Protein AF-A0A968X8B8-F1 (afdb_monomer)

Sequence (104 aa):
MITLTAGALNSANFLATNLVVNKARMAANVVASNGLMLAERLSLALTPVLGREPAKQALREACEIALREDKNVLDVLQARTDANVYWDALRDERSYLGAALAFY

Nearest PDB structures (foldseek):
  1q5n-assembly1_A  TM=8.316E-01  e=6.378E-02  Acinetobacter calcoaceticus
  5xnz-assembly1_A  TM=8.907E-01  e=1.261E-01  Streptomyces cremeus
  3c8t-assembly1_A  TM=8.964E-01  e=3.128E-01  Chelativorans sp. BNC1
  5xny-assembly1_A  TM=8.323E-01  e=2.638E-01  Streptomyces cremeus
  2x75-assembly1_A  TM=8.541E-01  e=5.352E+00  Staphylococcus aureus

Mean predicted aligned error: 4.77 Å

Structure (mmCIF, N/CA/C/O backbone):
data_AF-A0A968X8B8-F1
#
_entry.id   AF-A0A968X8B8-F1
#
loop_
_atom_site.group_PDB
_atom_site.id
_atom_site.type_symbol
_atom_site.label_atom_id
_atom_site.label_alt_id
_atom_site.label_comp_id
_atom_site.label_asym_id
_atom_site.label_entity_id
_atom_site.label_seq_id
_atom_site.pdbx_PDB_ins_code
_atom_site.Cartn_x
_atom_site.Cartn_y
_atom_site.Cartn_z
_atom_site.occupancy
_atom_site.B_iso_or_equiv
_atom_site.auth_seq_id
_atom_site.auth_comp_id
_atom_site.auth_asym_id
_atom_site.auth_atom_id
_atom_site.pdbx_PDB_model_num
ATOM 1 N N . MET A 1 1 ? 31.879 14.542 -23.037 1.00 74.12 1 MET A N 1
ATOM 2 C CA . MET A 1 1 ? 30.609 14.798 -22.317 1.00 74.12 1 MET A CA 1
ATOM 3 C C . MET A 1 1 ? 29.401 14.580 -23.231 1.00 74.12 1 MET A C 1
ATOM 5 O O . MET A 1 1 ? 28.603 13.714 -22.917 1.00 74.12 1 MET A O 1
ATOM 9 N N . ILE A 1 2 ? 29.327 15.236 -24.400 1.00 91.81 2 ILE A N 1
ATOM 10 C CA . ILE A 1 2 ? 28.224 15.082 -25.379 1.00 91.81 2 ILE A CA 1
ATOM 11 C C . ILE A 1 2 ? 27.993 13.622 -25.813 1.00 91.81 2 ILE A C 1
ATOM 13 O O . ILE A 1 2 ? 26.854 13.176 -25.888 1.00 91.81 2 ILE A O 1
ATOM 17 N N . THR A 1 3 ? 29.059 12.851 -26.043 1.00 95.25 3 THR A N 1
ATOM 18 C CA . THR A 1 3 ? 28.968 11.442 -26.469 1.00 95.25 3 THR A CA 1
ATOM 19 C C . THR A 1 3 ? 28.317 10.531 -25.425 1.00 95.25 3 THR A C 1
ATOM 21 O O . THR A 1 3 ? 27.510 9.677 -25.781 1.00 95.25 3 THR A O 1
ATOM 24 N N . LEU A 1 4 ? 28.612 10.736 -24.137 1.00 97.38 4 LEU A N 1
ATOM 25 C CA . LEU A 1 4 ? 27.996 9.976 -23.044 1.00 97.38 4 LEU A CA 1
ATOM 26 C C . LEU A 1 4 ? 26.516 10.333 -22.891 1.00 97.38 4 LEU A C 1
ATOM 28 O O . LEU A 1 4 ? 25.683 9.443 -22.754 1.00 97.38 4 LEU A O 1
ATOM 32 N N . THR A 1 5 ? 26.177 11.620 -22.980 1.00 97.69 5 THR A N 1
ATOM 33 C CA . THR A 1 5 ? 24.783 12.078 -22.934 1.00 97.69 5 THR A CA 1
ATOM 34 C C . THR A 1 5 ? 23.973 11.531 -24.109 1.00 97.69 5 THR A C 1
ATOM 36 O O . THR A 1 5 ? 22.870 11.032 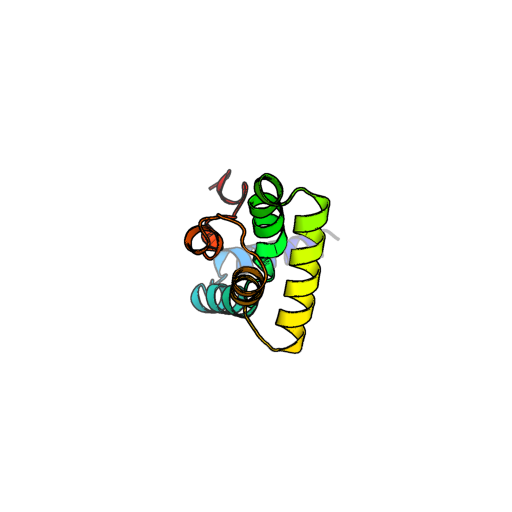-23.905 1.00 97.69 5 THR A O 1
ATOM 39 N N . ALA A 1 6 ? 24.524 11.557 -25.327 1.00 97.12 6 ALA A N 1
ATOM 40 C CA . ALA A 1 6 ? 23.871 10.996 -26.508 1.00 97.12 6 ALA A CA 1
ATOM 41 C C . ALA A 1 6 ? 23.645 9.478 -26.372 1.00 97.12 6 ALA A C 1
ATOM 43 O O . ALA A 1 6 ? 22.557 8.985 -26.666 1.00 97.12 6 ALA A O 1
ATOM 44 N N . GLY A 1 7 ? 24.638 8.743 -25.859 1.00 97.69 7 GLY A N 1
ATOM 45 C CA . GLY A 1 7 ? 24.508 7.310 -25.581 1.00 97.69 7 GLY A CA 1
ATOM 46 C C . GLY A 1 7 ? 23.453 6.990 -24.513 1.00 97.69 7 GLY A C 1
ATOM 47 O O . GLY A 1 7 ? 22.663 6.056 -24.684 1.00 97.69 7 GLY A O 1
ATOM 48 N N . ALA A 1 8 ? 23.389 7.788 -23.443 1.00 98.00 8 ALA A N 1
ATOM 49 C CA . ALA A 1 8 ? 22.376 7.651 -22.398 1.00 98.00 8 ALA A CA 1
ATOM 50 C C . ALA A 1 8 ? 20.966 7.930 -22.937 1.00 98.00 8 ALA A C 1
ATOM 52 O O . ALA A 1 8 ? 20.048 7.165 -22.654 1.00 98.00 8 ALA A O 1
ATOM 53 N N . LEU A 1 9 ? 20.801 8.968 -23.764 1.00 97.88 9 LEU A N 1
ATOM 54 C CA . LEU A 1 9 ? 19.516 9.295 -24.381 1.00 97.88 9 LEU A CA 1
ATOM 55 C C . LEU A 1 9 ? 19.044 8.191 -25.334 1.00 97.88 9 LEU A C 1
ATOM 57 O O . LEU A 1 9 ? 17.877 7.810 -25.294 1.00 97.88 9 LEU A O 1
ATOM 61 N N . ASN A 1 10 ? 19.948 7.630 -26.142 1.00 97.88 10 ASN A N 1
ATOM 62 C CA . ASN A 1 10 ? 19.615 6.510 -27.021 1.00 97.88 10 ASN A CA 1
ATOM 63 C C . ASN A 1 10 ? 19.155 5.278 -26.219 1.00 97.88 10 ASN A C 1
ATOM 65 O O . ASN A 1 10 ? 18.146 4.658 -26.548 1.00 97.88 10 ASN A O 1
ATOM 69 N N . SER A 1 11 ? 19.855 4.968 -25.123 1.00 97.88 11 SER A N 1
ATOM 70 C CA . SER A 1 11 ? 19.474 3.881 -24.210 1.00 97.88 11 SER A CA 1
ATOM 71 C C . SER A 1 11 ? 18.128 4.143 -23.531 1.00 97.88 11 SER A C 1
ATOM 73 O O . SER A 1 11 ? 17.293 3.248 -23.455 1.00 97.88 11 SER A O 1
ATOM 75 N N . ALA A 1 12 ? 17.885 5.374 -23.075 1.00 97.88 12 ALA A N 1
ATOM 76 C CA . ALA A 1 12 ? 16.623 5.763 -22.456 1.00 97.88 12 ALA A CA 1
ATOM 77 C C . ALA A 1 12 ? 15.449 5.651 -23.438 1.00 97.88 12 ALA A C 1
ATOM 79 O O . ALA A 1 12 ? 14.407 5.117 -23.070 1.00 97.88 12 ALA A O 1
ATOM 80 N N . ASN A 1 13 ? 15.633 6.082 -24.691 1.00 98.12 13 ASN A N 1
ATOM 81 C CA . ASN A 1 13 ? 14.626 5.923 -25.739 1.00 98.12 13 ASN A CA 1
ATOM 82 C C . ASN A 1 13 ? 14.317 4.441 -25.991 1.00 98.12 13 ASN A C 1
ATOM 84 O O . ASN A 1 13 ? 13.155 4.044 -25.993 1.00 98.12 13 ASN A O 1
ATOM 88 N N . PHE A 1 14 ? 15.355 3.605 -26.115 1.00 98.25 14 PHE A N 1
ATOM 89 C CA . PHE A 1 14 ? 15.182 2.161 -26.263 1.00 98.25 14 PHE A CA 1
ATOM 90 C C . PHE A 1 14 ? 14.399 1.552 -25.090 1.00 98.25 14 PHE A C 1
ATOM 92 O O . PHE A 1 14 ? 13.445 0.809 -25.316 1.00 98.25 14 PHE A O 1
ATOM 99 N N . LEU A 1 15 ? 14.756 1.890 -23.847 1.00 98.00 15 LEU A N 1
ATOM 100 C CA . LEU A 1 15 ? 14.048 1.411 -22.659 1.00 98.00 15 LEU A CA 1
ATOM 101 C C . LEU A 1 15 ? 12.592 1.885 -22.637 1.00 98.00 15 LEU A C 1
ATOM 103 O O . LEU A 1 15 ? 11.706 1.071 -22.409 1.00 98.00 15 LEU A O 1
ATOM 107 N N . ALA A 1 16 ? 12.331 3.164 -22.913 1.00 97.25 16 ALA A N 1
ATOM 108 C CA . ALA A 1 16 ? 10.984 3.729 -22.891 1.00 97.25 16 ALA A CA 1
ATOM 109 C C . ALA A 1 16 ? 10.057 3.088 -23.938 1.00 97.25 16 ALA A C 1
ATOM 111 O O . ALA A 1 16 ? 8.890 2.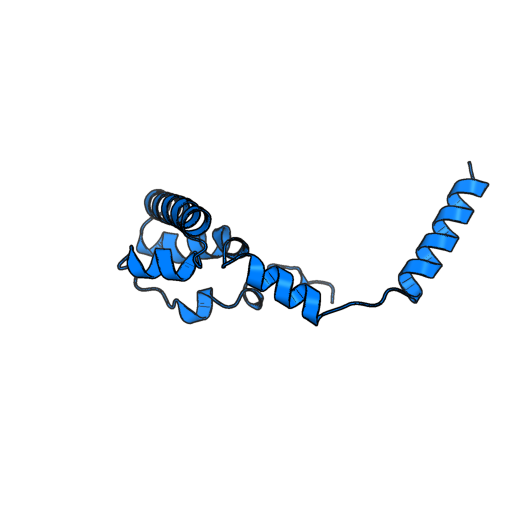845 -23.646 1.00 97.25 16 ALA A O 1
ATOM 112 N N . THR A 1 17 ? 10.567 2.772 -25.134 1.00 97.62 17 THR A N 1
ATOM 113 C CA . THR A 1 17 ? 9.774 2.119 -26.192 1.00 97.62 17 THR A CA 1
ATOM 114 C C . THR A 1 17 ? 9.530 0.632 -25.924 1.00 97.62 17 THR A C 1
ATOM 116 O O . THR A 1 17 ? 8.507 0.099 -26.344 1.00 97.62 17 THR A O 1
ATOM 119 N N . ASN A 1 18 ? 10.449 -0.048 -25.233 1.00 97.75 18 ASN A N 1
ATOM 120 C CA . ASN A 1 18 ? 10.415 -1.508 -25.071 1.00 97.75 18 ASN A CA 1
ATOM 121 C C . ASN A 1 18 ? 10.070 -1.969 -23.645 1.00 97.75 18 ASN A C 1
ATOM 123 O O . ASN A 1 18 ? 10.132 -3.164 -23.351 1.00 97.75 18 ASN A O 1
ATOM 127 N N . LEU A 1 19 ? 9.721 -1.050 -22.741 1.00 97.56 19 LEU A N 1
ATOM 128 C CA . LEU A 1 19 ? 9.374 -1.385 -21.364 1.00 97.56 19 LEU A CA 1
ATOM 129 C C . LEU A 1 19 ? 8.102 -2.243 -21.316 1.00 97.56 19 LEU A C 1
ATOM 131 O O . LEU A 1 19 ? 7.029 -1.820 -21.741 1.00 97.56 19 LEU A O 1
ATOM 135 N N . VAL A 1 20 ? 8.203 -3.433 -20.721 1.00 97.62 20 VAL A N 1
ATOM 136 C CA . VAL A 1 20 ? 7.058 -4.327 -20.505 1.00 97.62 20 VAL A CA 1
ATOM 137 C C . VAL A 1 20 ? 6.597 -4.237 -19.055 1.00 97.62 20 VAL A C 1
ATOM 139 O O . VAL A 1 20 ? 7.329 -4.582 -18.127 1.00 97.62 20 VAL A O 1
ATOM 142 N N . VAL A 1 21 ? 5.351 -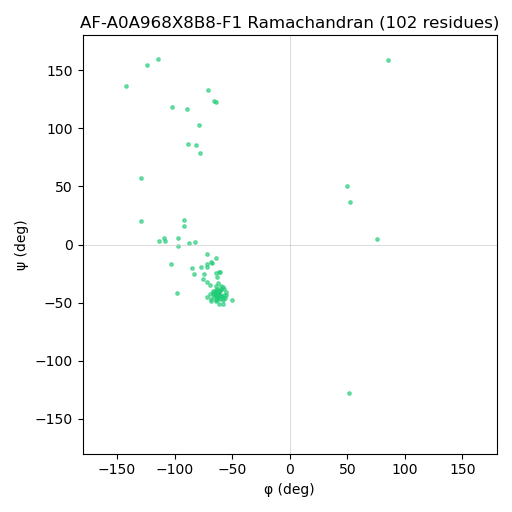3.808 -18.852 1.00 97.00 21 VAL A N 1
ATOM 143 C CA . VAL A 1 21 ? 4.754 -3.675 -17.517 1.00 97.00 21 VAL A CA 1
ATOM 144 C C . VAL A 1 21 ? 4.082 -4.979 -17.092 1.00 97.00 21 VAL A C 1
ATOM 146 O O . VAL A 1 21 ? 3.075 -5.394 -17.667 1.00 97.00 21 VAL A O 1
ATOM 149 N N . ASN A 1 22 ? 4.580 -5.593 -16.018 1.00 98.00 22 ASN A N 1
ATOM 150 C CA . ASN A 1 22 ? 3.917 -6.729 -15.379 1.00 98.00 22 ASN A CA 1
ATOM 151 C C . ASN A 1 22 ? 2.910 -6.248 -14.322 1.00 98.00 22 ASN A C 1
ATOM 153 O O . ASN A 1 22 ? 3.219 -6.162 -13.131 1.00 98.00 22 ASN A O 1
ATOM 157 N N . LYS A 1 23 ? 1.684 -5.957 -14.769 1.00 96.06 23 LYS A N 1
ATOM 158 C CA . LYS A 1 23 ? 0.597 -5.460 -13.906 1.00 96.06 23 LYS A CA 1
ATOM 159 C C . LYS A 1 23 ? 0.238 -6.433 -12.776 1.00 96.06 23 LYS A C 1
ATOM 161 O O . LYS A 1 23 ? -0.054 -5.994 -11.669 1.00 96.06 23 LYS A O 1
ATOM 166 N N . ALA A 1 24 ? 0.293 -7.741 -13.035 1.00 96.06 24 ALA A N 1
ATOM 167 C CA . ALA A 1 24 ? -0.029 -8.762 -12.039 1.00 96.06 24 ALA A CA 1
ATOM 168 C C . ALA A 1 24 ? 0.980 -8.760 -10.882 1.00 96.06 24 ALA A C 1
ATOM 170 O O . ALA A 1 24 ? 0.582 -8.750 -9.721 1.00 96.06 24 ALA A O 1
ATOM 171 N N . ARG A 1 25 ? 2.284 -8.679 -11.188 1.00 96.94 25 ARG A N 1
ATOM 172 C CA . ARG A 1 25 ? 3.326 -8.542 -10.161 1.00 96.94 25 ARG A CA 1
ATOM 173 C C . ARG A 1 25 ? 3.174 -7.232 -9.385 1.00 96.94 25 ARG A C 1
ATOM 175 O O . ARG A 1 25 ? 3.313 -7.242 -8.170 1.00 96.94 25 ARG A O 1
ATOM 182 N N . MET A 1 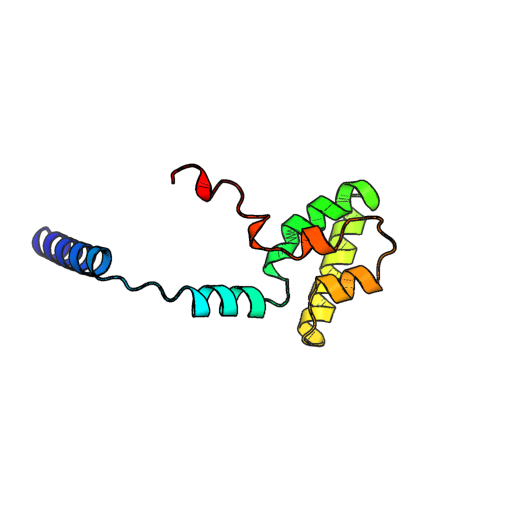26 ? 2.874 -6.119 -10.060 1.00 94.50 26 MET A N 1
ATOM 183 C CA . MET A 1 26 ? 2.639 -4.839 -9.375 1.00 94.50 26 MET A CA 1
ATOM 184 C C . MET A 1 26 ? 1.491 -4.948 -8.364 1.00 94.50 26 MET A C 1
ATOM 186 O O . MET A 1 26 ? 1.658 -4.541 -7.221 1.00 94.50 26 MET A O 1
ATOM 190 N N . ALA A 1 27 ? 0.366 -5.556 -8.754 1.00 92.00 27 ALA A N 1
ATOM 191 C CA . ALA A 1 27 ? -0.761 -5.783 -7.852 1.00 92.00 27 ALA A CA 1
ATOM 192 C C . ALA A 1 27 ? -0.399 -6.725 -6.690 1.00 92.00 27 ALA A C 1
ATOM 194 O O . ALA A 1 27 ? -0.757 -6.450 -5.551 1.00 92.00 27 ALA A O 1
ATOM 195 N N . ALA A 1 28 ? 0.351 -7.799 -6.955 1.00 93.75 28 ALA A N 1
ATOM 196 C CA . ALA A 1 28 ? 0.798 -8.726 -5.916 1.00 93.75 28 ALA A CA 1
ATOM 197 C C . ALA A 1 28 ? 1.714 -8.049 -4.883 1.00 93.75 28 ALA A C 1
ATOM 199 O O . ALA A 1 28 ? 1.557 -8.284 -3.691 1.00 93.75 28 ALA A O 1
ATOM 200 N N . ASN A 1 29 ? 2.623 -7.172 -5.320 1.00 93.19 29 ASN A N 1
ATOM 201 C CA . ASN A 1 29 ? 3.495 -6.413 -4.418 1.00 93.19 29 ASN A CA 1
ATOM 202 C C . ASN A 1 29 ? 2.705 -5.464 -3.507 1.00 93.19 29 ASN A C 1
ATOM 204 O O . ASN A 1 29 ? 3.080 -5.260 -2.358 1.00 93.19 29 ASN A O 1
ATOM 208 N N . VAL A 1 30 ? 1.628 -4.884 -4.034 1.00 91.75 30 VAL A N 1
ATOM 209 C CA . VAL A 1 30 ? 0.732 -3.993 -3.292 1.00 91.75 30 VAL A CA 1
ATOM 210 C C . VAL A 1 30 ? -0.040 -4.787 -2.225 1.00 91.75 30 VAL A C 1
ATOM 212 O O . VAL A 1 30 ? 0.051 -4.459 -1.043 1.00 91.75 30 VAL A O 1
ATOM 215 N N . VAL A 1 31 ? -0.637 -5.928 -2.597 1.00 90.56 31 VAL A N 1
ATOM 216 C CA . VAL A 1 31 ? -1.311 -6.847 -1.653 1.00 90.56 31 VAL A CA 1
ATOM 217 C C . VAL A 1 31 ? -0.354 -7.384 -0.582 1.00 90.56 31 VAL A C 1
ATOM 219 O O . VAL A 1 31 ? -0.728 -7.477 0.585 1.00 90.56 31 VAL A O 1
ATOM 222 N N . ALA A 1 32 ? 0.895 -7.687 -0.949 1.00 91.88 32 ALA A N 1
ATOM 223 C CA . ALA A 1 32 ? 1.921 -8.174 -0.026 1.00 91.88 32 ALA A CA 1
ATOM 224 C C . ALA A 1 32 ? 2.306 -7.157 1.065 1.00 91.88 32 ALA A C 1
ATOM 226 O O . ALA A 1 32 ? 2.971 -7.524 2.029 1.00 91.88 32 ALA A O 1
ATOM 227 N N . SER A 1 33 ? 1.885 -5.892 0.950 1.00 90.31 33 SER A N 1
ATOM 228 C CA . SER A 1 33 ? 2.063 -4.902 2.015 1.00 90.31 33 SER A CA 1
ATOM 229 C C . SER A 1 33 ? 1.157 -5.141 3.227 1.00 90.31 33 SER A C 1
ATOM 231 O O . SER A 1 33 ? 1.300 -4.439 4.227 1.00 90.31 33 SER A O 1
ATOM 233 N N . ASN A 1 34 ? 0.208 -6.086 3.154 1.00 91.75 34 ASN A N 1
ATOM 234 C CA . ASN A 1 34 ? -0.746 -6.374 4.226 1.00 91.75 34 ASN A CA 1
ATOM 235 C C . ASN A 1 34 ? -1.493 -5.110 4.711 1.00 91.75 34 ASN A C 1
ATOM 237 O O . ASN A 1 34 ? -1.781 -4.941 5.896 1.00 91.75 34 ASN A O 1
ATOM 241 N N . GLY A 1 35 ? -1.808 -4.197 3.784 1.00 90.38 35 GLY A N 1
ATOM 242 C CA . GLY A 1 35 ? -2.525 -2.952 4.068 1.00 90.38 35 GLY A CA 1
ATOM 243 C C . GLY A 1 35 ? -1.677 -1.863 4.733 1.00 90.38 35 GLY A C 1
ATOM 244 O O . GLY A 1 35 ? -2.205 -0.801 5.056 1.00 90.38 35 GLY A O 1
ATOM 245 N N . LEU A 1 36 ? -0.366 -2.063 4.918 1.00 91.44 36 LEU A N 1
ATOM 246 C CA . LEU A 1 36 ? 0.525 -1.043 5.490 1.00 91.44 36 LEU A CA 1
ATOM 247 C C . LEU A 1 36 ? 0.621 0.211 4.608 1.00 91.44 36 LEU A C 1
ATOM 249 O O . LEU A 1 36 ? 0.807 1.314 5.123 1.00 91.44 36 LEU A O 1
ATOM 253 N N . MET A 1 37 ? 0.439 0.074 3.290 1.00 91.62 37 MET A N 1
ATOM 254 C CA . MET A 1 37 ? 0.399 1.211 2.361 1.00 91.62 37 MET A CA 1
ATOM 255 C C . MET A 1 37 ? -0.826 2.121 2.563 1.00 91.62 37 MET A C 1
ATOM 257 O O . MET A 1 37 ? -0.815 3.268 2.121 1.00 91.62 37 MET A O 1
ATOM 261 N N . LEU A 1 38 ? -1.858 1.657 3.278 1.00 91.56 38 LEU A N 1
ATOM 262 C CA . LEU A 1 38 ? -3.076 2.419 3.574 1.00 91.56 38 LEU A CA 1
ATOM 263 C C . LEU A 1 38 ? -2.975 3.276 4.842 1.00 91.56 38 LEU A C 1
ATOM 265 O O . LEU A 1 38 ? -3.947 3.942 5.195 1.00 91.56 38 LEU A O 1
ATOM 269 N N . ALA A 1 39 ? -1.834 3.282 5.537 1.00 90.50 39 ALA A N 1
ATOM 270 C CA . ALA A 1 39 ? -1.683 3.922 6.845 1.00 90.50 39 ALA A CA 1
ATOM 271 C C . ALA A 1 39 ? -2.196 5.377 6.886 1.00 90.50 39 ALA A C 1
ATOM 273 O O . ALA A 1 39 ? -2.975 5.738 7.768 1.00 90.50 39 ALA A O 1
ATOM 274 N N . GLU A 1 40 ? -1.826 6.213 5.913 1.00 90.50 40 GLU A N 1
ATOM 275 C CA . GLU A 1 40 ? -2.292 7.606 5.871 1.00 90.50 40 GLU A CA 1
ATOM 276 C C . GLU A 1 40 ? -3.814 7.698 5.688 1.00 90.50 40 GLU A C 1
ATOM 278 O O . GLU A 1 40 ? -4.488 8.386 6.458 1.00 90.50 40 GLU A O 1
ATOM 283 N N . ARG A 1 41 ? -4.371 6.944 4.732 1.00 92.50 41 ARG A N 1
ATOM 284 C CA . ARG A 1 41 ? -5.819 6.878 4.491 1.00 92.50 41 ARG A CA 1
ATOM 285 C C . ARG A 1 41 ? -6.573 6.454 5.750 1.00 92.50 41 ARG A C 1
ATOM 287 O O . ARG A 1 41 ? -7.580 7.068 6.090 1.00 92.50 41 ARG A O 1
ATOM 294 N N . LEU A 1 42 ? -6.087 5.424 6.441 1.00 93.38 42 LEU A N 1
ATOM 295 C CA . LEU A 1 42 ? -6.687 4.913 7.674 1.00 93.38 42 LEU A CA 1
ATOM 296 C C . LEU A 1 42 ? -6.646 5.968 8.781 1.00 93.38 42 LEU A C 1
ATOM 298 O O . LEU A 1 42 ? -7.657 6.208 9.434 1.00 93.38 42 LEU A O 1
ATOM 302 N N . SER A 1 43 ? -5.516 6.660 8.950 1.00 92.81 43 SER A N 1
ATOM 303 C CA . SER A 1 43 ? -5.400 7.754 9.918 1.00 92.81 43 SER A CA 1
ATOM 304 C C . SER A 1 43 ? -6.400 8.880 9.628 1.00 92.81 43 SER A C 1
ATOM 306 O O . SER A 1 43 ? -7.082 9.350 10.543 1.00 92.81 43 SER A O 1
ATOM 308 N N . LEU A 1 44 ? -6.540 9.281 8.361 1.00 92.00 44 LEU A N 1
ATOM 309 C CA . LEU A 1 44 ? -7.488 10.316 7.941 1.00 92.00 44 LEU A CA 1
ATOM 310 C C . LEU A 1 44 ? -8.946 9.884 8.121 1.00 92.00 44 LEU A C 1
ATOM 312 O O . LEU A 1 44 ? -9.754 10.687 8.575 1.00 92.00 44 LEU A O 1
ATOM 316 N N . ALA A 1 45 ? -9.278 8.630 7.814 1.00 92.88 45 ALA A N 1
ATOM 317 C CA . ALA A 1 45 ? -10.630 8.097 7.967 1.00 92.88 45 ALA A CA 1
ATOM 318 C C . ALA A 1 45 ? -11.046 7.949 9.440 1.00 92.88 45 ALA A C 1
ATOM 320 O O . ALA A 1 45 ? -12.206 8.167 9.780 1.00 92.88 45 ALA A O 1
ATOM 321 N N . LEU A 1 46 ? -10.102 7.606 10.320 1.00 93.88 46 LEU A N 1
ATOM 322 C CA . LEU A 1 46 ? -10.357 7.419 11.749 1.00 93.88 46 LEU A CA 1
ATOM 323 C C . LEU A 1 46 ? -10.345 8.734 12.540 1.00 93.88 46 LEU A C 1
ATOM 325 O O . LEU A 1 46 ? -11.002 8.827 13.575 1.00 93.88 46 LEU A O 1
ATOM 329 N N . THR A 1 47 ? -9.640 9.766 12.064 1.00 95.50 47 THR A N 1
ATOM 330 C CA . THR A 1 47 ? -9.513 11.058 12.766 1.00 95.50 47 THR A CA 1
ATOM 331 C C . THR A 1 47 ? -10.863 11.723 13.098 1.00 95.50 47 THR A C 1
ATOM 333 O O . THR A 1 47 ? -11.003 12.181 14.231 1.00 95.50 47 THR A O 1
ATOM 336 N N . PRO A 1 48 ? -11.871 11.775 12.202 1.00 94.31 48 PRO A N 1
ATOM 337 C CA . PRO A 1 48 ? -13.184 12.343 12.518 1.00 94.31 48 PRO A CA 1
ATOM 338 C C . PRO A 1 48 ? -13.956 11.590 13.609 1.00 94.31 48 PRO A C 1
ATOM 340 O O . PRO A 1 48 ? -14.812 12.186 14.253 1.00 94.31 48 PRO A O 1
ATOM 343 N N . VAL A 1 49 ? -13.671 10.297 13.807 1.00 94.56 49 VAL A N 1
ATOM 344 C CA . VAL A 1 49 ? -14.413 9.424 14.732 1.00 94.56 49 VAL A CA 1
ATOM 345 C C . VAL A 1 49 ? -13.705 9.301 16.082 1.00 94.56 49 VAL A C 1
ATOM 347 O O . VAL A 1 49 ? -14.351 9.348 17.123 1.00 94.56 49 VAL A O 1
ATOM 350 N N . LEU A 1 50 ? -12.378 9.162 16.075 1.00 93.25 50 LEU A N 1
ATOM 351 C CA . LEU A 1 50 ? -11.565 8.923 17.274 1.00 93.25 50 LEU A CA 1
ATOM 352 C C . LEU A 1 50 ? -10.817 10.171 17.764 1.00 93.25 50 LEU A C 1
ATOM 354 O O . LEU A 1 50 ? -10.325 10.199 18.889 1.00 93.25 50 LEU A O 1
ATOM 358 N N . GLY A 1 51 ? -10.694 11.200 16.925 1.00 93.69 51 GLY A N 1
ATOM 359 C CA . GLY A 1 51 ? -9.763 12.306 17.129 1.00 93.69 51 GLY A CA 1
ATOM 360 C C . GLY A 1 51 ? -8.362 12.000 16.585 1.00 93.69 51 GLY A C 1
ATOM 361 O O . GLY A 1 51 ? -7.967 10.851 16.393 1.00 93.69 51 GLY A O 1
ATOM 362 N N . ARG A 1 52 ? -7.585 13.059 16.327 1.00 93.12 52 ARG A N 1
ATOM 363 C CA . ARG A 1 52 ? -6.294 12.986 15.614 1.00 93.12 52 ARG A CA 1
ATOM 364 C C . ARG A 1 52 ? -5.242 12.134 16.327 1.00 93.12 52 ARG A C 1
ATOM 366 O O . ARG A 1 52 ? -4.631 11.271 15.702 1.00 93.12 52 ARG A O 1
ATOM 373 N N . GLU A 1 53 ? -5.012 12.388 17.613 1.00 95.44 53 GLU A N 1
ATOM 374 C CA . GLU A 1 53 ? -3.985 11.669 18.379 1.00 95.44 53 GLU A CA 1
ATOM 375 C C . GLU A 1 53 ? -4.392 10.215 18.681 1.00 95.44 53 GLU A C 1
ATOM 377 O O . GLU A 1 53 ? -3.590 9.321 18.403 1.00 95.44 53 GLU A O 1
ATOM 382 N N . PRO A 1 54 ? -5.636 9.920 19.116 1.00 93.62 54 PRO A N 1
ATOM 383 C CA . PRO A 1 54 ? -6.079 8.537 19.295 1.00 93.62 54 PRO A CA 1
ATOM 384 C C . PRO A 1 54 ? -6.045 7.711 18.002 1.00 93.62 54 PRO A C 1
ATOM 386 O O . PRO A 1 54 ? -5.593 6.569 18.026 1.00 93.62 54 PRO A O 1
ATOM 389 N N . ALA A 1 55 ? -6.438 8.287 16.858 1.00 94.19 55 ALA A N 1
ATOM 390 C CA . ALA A 1 55 ? -6.373 7.598 15.566 1.00 94.19 55 ALA A CA 1
ATOM 391 C C . ALA A 1 55 ? -4.935 7.217 15.179 1.00 94.19 55 ALA A C 1
ATOM 393 O O . ALA A 1 55 ? -4.685 6.103 14.718 1.00 94.19 55 ALA A O 1
ATOM 394 N N . LYS A 1 56 ? -3.971 8.124 15.388 1.00 94.19 56 LYS A N 1
ATOM 395 C CA . LYS A 1 56 ? -2.549 7.837 15.152 1.00 94.19 56 LYS A CA 1
ATOM 396 C C . LYS A 1 56 ? -2.020 6.743 16.070 1.00 94.19 56 LYS A C 1
ATOM 398 O O . LYS A 1 56 ? -1.306 5.864 15.594 1.00 94.19 56 LYS A O 1
ATOM 403 N N . GLN A 1 57 ? -2.355 6.801 17.357 1.00 94.56 57 GLN A N 1
ATOM 404 C CA . GLN A 1 57 ? -1.906 5.809 18.331 1.00 94.56 57 GLN A CA 1
ATOM 405 C C . GLN A 1 57 ? -2.462 4.418 17.998 1.00 94.56 57 GLN A C 1
ATOM 407 O O . GLN A 1 57 ? -1.697 3.459 17.919 1.00 94.56 57 GLN A O 1
ATOM 412 N N . ALA A 1 58 ? -3.763 4.320 17.704 1.00 94.44 58 ALA A N 1
ATOM 413 C CA . ALA A 1 58 ? -4.404 3.065 17.314 1.00 94.44 58 ALA A CA 1
ATOM 414 C C . ALA A 1 58 ? -3.776 2.464 16.047 1.00 94.44 58 ALA A C 1
ATOM 416 O O . ALA A 1 58 ? -3.472 1.272 16.004 1.00 94.44 58 ALA A O 1
ATOM 417 N N . LEU A 1 59 ? -3.525 3.298 15.031 1.00 95.19 59 LEU A N 1
ATOM 418 C CA . LEU A 1 59 ? -2.859 2.872 13.801 1.00 95.19 59 LEU A CA 1
ATOM 419 C C . LEU A 1 59 ? -1.429 2.399 14.060 1.00 95.19 59 LEU A C 1
ATOM 421 O O . LEU A 1 59 ? -1.022 1.375 13.519 1.00 95.19 59 LEU A O 1
ATOM 425 N N . ARG A 1 60 ? -0.670 3.115 14.893 1.00 95.31 60 ARG A N 1
ATOM 426 C CA . ARG A 1 60 ? 0.700 2.733 15.240 1.00 95.31 60 ARG A CA 1
ATOM 427 C C . ARG A 1 60 ? 0.741 1.341 15.868 1.00 95.31 60 ARG A C 1
ATOM 429 O O . ARG A 1 60 ? 1.493 0.490 15.402 1.00 95.31 60 ARG A O 1
ATOM 436 N N . GLU A 1 61 ? -0.086 1.105 16.881 1.00 95.50 61 GLU A N 1
ATOM 437 C CA . GLU A 1 61 ? -0.162 -0.197 17.546 1.00 95.50 61 GLU A CA 1
ATOM 438 C C . GLU A 1 61 ? -0.608 -1.301 16.583 1.00 95.50 61 GLU A C 1
ATOM 440 O O . GLU A 1 61 ? -0.058 -2.402 16.598 1.00 95.50 61 GLU A O 1
ATOM 445 N N . ALA A 1 62 ? -1.577 -1.013 15.710 1.00 95.75 62 ALA A N 1
ATOM 446 C CA . ALA A 1 62 ? -2.032 -1.973 14.717 1.00 95.75 62 ALA A CA 1
ATOM 447 C C . ALA A 1 62 ? -0.936 -2.335 13.706 1.00 95.75 62 ALA A C 1
ATOM 449 O O . ALA A 1 62 ? -0.777 -3.513 13.399 1.00 95.75 62 ALA A O 1
ATOM 450 N N . CYS A 1 63 ? -0.144 -1.364 13.238 1.00 95.19 63 CYS A N 1
ATOM 451 C CA . CYS A 1 63 ? 1.012 -1.613 12.373 1.00 95.19 63 CYS A CA 1
ATOM 452 C C . CYS A 1 63 ? 2.070 -2.482 13.067 1.00 95.19 63 CYS A C 1
ATOM 454 O O . CYS A 1 63 ? 2.585 -3.420 12.462 1.00 95.19 63 CYS A O 1
ATOM 456 N N . GLU A 1 64 ? 2.384 -2.202 14.335 1.00 95.56 64 GLU A N 1
ATOM 457 C CA . GLU A 1 64 ? 3.350 -2.991 15.113 1.00 95.56 64 GLU A CA 1
ATOM 458 C C . GLU A 1 64 ? 2.879 -4.449 15.285 1.00 95.56 64 GLU A C 1
ATOM 460 O O . GLU A 1 64 ? 3.665 -5.387 15.134 1.00 95.56 64 GLU A O 1
ATOM 465 N N . ILE A 1 65 ? 1.584 -4.663 15.540 1.00 95.38 65 ILE A N 1
ATOM 466 C CA . ILE A 1 65 ? 0.983 -6.001 15.631 1.00 95.38 65 ILE A CA 1
ATOM 467 C C . ILE A 1 65 ? 0.966 -6.697 14.266 1.00 95.38 65 ILE A C 1
ATOM 469 O O . ILE A 1 65 ? 1.371 -7.852 14.180 1.00 95.38 65 ILE A O 1
ATOM 473 N N . ALA A 1 66 ? 0.533 -6.007 13.211 1.00 95.75 66 ALA A N 1
ATOM 474 C CA . ALA A 1 66 ? 0.463 -6.538 11.853 1.00 95.75 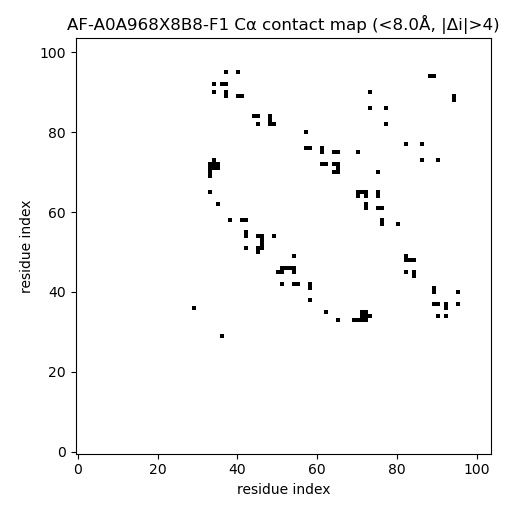66 ALA A CA 1
ATOM 475 C C . ALA A 1 66 ? 1.824 -7.042 11.362 1.00 95.75 66 ALA A C 1
ATOM 477 O O . ALA A 1 66 ? 1.910 -8.139 10.820 1.00 95.75 66 ALA A O 1
ATOM 478 N N . LEU A 1 67 ? 2.895 -6.286 11.626 1.00 94.56 67 LEU A N 1
ATOM 479 C CA . LEU A 1 67 ? 4.264 -6.688 11.298 1.00 94.56 67 LEU A CA 1
ATOM 480 C C . LEU A 1 67 ? 4.736 -7.891 12.119 1.00 94.56 67 LEU A C 1
ATOM 482 O O . LEU A 1 67 ? 5.391 -8.783 11.588 1.00 94.56 67 LEU A O 1
ATOM 486 N N . ARG A 1 68 ? 4.425 -7.917 13.419 1.00 96.31 68 ARG A N 1
ATOM 487 C CA . ARG A 1 68 ? 4.850 -8.991 14.328 1.00 96.31 68 ARG A CA 1
ATOM 488 C C . ARG A 1 68 ? 4.112 -10.306 14.079 1.00 96.31 68 ARG A C 1
ATOM 490 O O . ARG A 1 68 ? 4.680 -11.367 14.314 1.00 96.31 68 ARG A O 1
ATOM 497 N N . GLU A 1 69 ? 2.854 -10.235 13.658 1.00 95.06 69 GL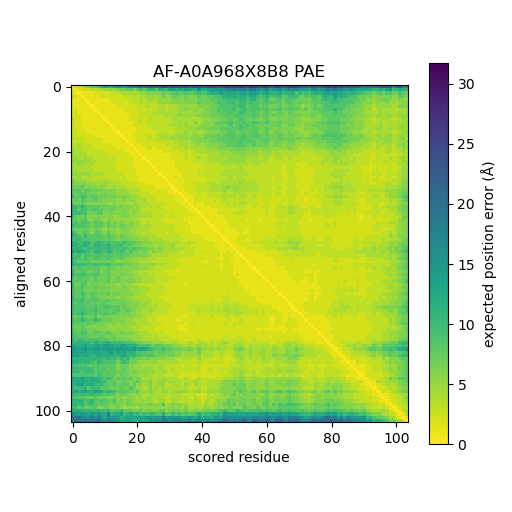U A N 1
ATOM 498 C CA . GLU A 1 69 ? 1.965 -11.392 13.500 1.00 95.06 69 GLU A CA 1
ATOM 499 C C . GLU A 1 69 ? 1.692 -11.757 12.034 1.00 95.06 69 GLU A C 1
ATOM 501 O O . GLU A 1 69 ? 0.910 -12.672 11.792 1.00 95.06 69 GLU A O 1
ATOM 506 N N . ASP A 1 70 ? 2.318 -11.057 11.082 1.00 93.38 70 ASP A N 1
ATOM 507 C CA . ASP A 1 70 ? 2.089 -11.185 9.634 1.00 93.38 70 ASP A CA 1
ATOM 508 C C . ASP A 1 70 ? 0.594 -11.132 9.262 1.00 93.38 70 ASP A C 1
ATOM 510 O O . ASP A 1 70 ? 0.038 -11.997 8.585 1.00 93.38 70 ASP A O 1
ATOM 514 N N . LYS A 1 71 ? -0.090 -10.108 9.782 1.00 94.69 71 LYS A N 1
ATOM 515 C CA . LYS A 1 71 ? -1.529 -9.879 9.591 1.00 94.69 71 LYS A CA 1
ATOM 516 C C . LYS A 1 71 ? -1.785 -8.605 8.808 1.00 94.69 71 LYS A C 1
ATOM 518 O O . LYS A 1 71 ? -0.960 -7.697 8.783 1.00 94.69 71 LYS A O 1
ATOM 523 N N . ASN A 1 72 ? -2.976 -8.501 8.223 1.00 94.62 72 ASN A N 1
ATOM 524 C CA . ASN A 1 72 ? -3.408 -7.263 7.594 1.00 94.62 72 ASN A CA 1
ATOM 525 C C . ASN A 1 72 ? -3.704 -6.181 8.649 1.00 94.62 72 ASN A C 1
ATOM 527 O O . ASN A 1 72 ? -4.424 -6.431 9.618 1.00 94.62 72 ASN A O 1
ATOM 531 N N . VAL A 1 73 ? -3.191 -4.965 8.443 1.00 95.12 73 VAL A N 1
ATOM 532 C CA . VAL A 1 73 ? -3.403 -3.829 9.357 1.00 95.12 73 VAL A CA 1
ATOM 533 C C . VAL A 1 73 ? -4.882 -3.504 9.559 1.00 95.12 73 VAL A C 1
ATOM 535 O O . VAL A 1 73 ? -5.272 -3.156 10.674 1.00 95.12 73 VAL A O 1
ATOM 538 N N . LEU A 1 74 ? -5.712 -3.624 8.515 1.00 94.12 74 LEU A N 1
ATOM 539 C CA . LEU A 1 74 ? -7.141 -3.328 8.627 1.00 94.12 74 LEU A CA 1
ATOM 540 C C . LEU A 1 74 ? -7.838 -4.323 9.549 1.00 94.12 74 LEU A C 1
ATOM 542 O O . LEU A 1 74 ? -8.649 -3.902 10.366 1.00 94.12 74 LEU A O 1
ATOM 546 N N . ASP A 1 75 ? -7.492 -5.609 9.458 1.00 94.12 75 ASP A N 1
ATOM 547 C CA . ASP A 1 75 ? -8.076 -6.647 10.313 1.00 94.12 75 ASP A CA 1
ATOM 548 C C . ASP A 1 75 ? -7.735 -6.384 11.786 1.00 94.12 75 ASP A C 1
ATOM 550 O O . ASP A 1 75 ? -8.591 -6.482 12.665 1.00 94.12 75 ASP A O 1
ATOM 554 N N . VAL A 1 76 ? -6.486 -5.989 12.057 1.00 95.31 76 VAL A N 1
ATOM 555 C CA . VAL A 1 76 ? -6.032 -5.648 13.411 1.00 95.31 76 VAL A CA 1
ATOM 556 C C . VAL A 1 76 ? -6.734 -4.394 13.938 1.00 95.31 76 VAL A C 1
ATOM 558 O O . VAL A 1 76 ? -7.153 -4.374 15.094 1.00 95.31 76 VAL A O 1
ATOM 561 N N . LEU A 1 77 ? -6.883 -3.352 13.115 1.00 94.75 77 LEU A N 1
ATOM 562 C CA . LEU A 1 77 ? -7.594 -2.130 13.497 1.00 94.75 77 LEU A CA 1
ATOM 563 C C . LEU A 1 77 ? -9.072 -2.391 13.775 1.00 94.75 77 LEU A C 1
ATOM 565 O O . LEU A 1 77 ? -9.576 -1.973 14.814 1.00 94.75 77 LEU A O 1
ATOM 569 N N . GLN A 1 78 ? -9.747 -3.103 12.874 1.00 93.50 78 GLN A N 1
ATOM 570 C CA . GLN A 1 78 ? -11.169 -3.408 12.985 1.00 93.50 78 GLN A CA 1
ATOM 571 C C . GLN A 1 78 ? -11.471 -4.259 14.226 1.00 93.50 78 GLN A C 1
ATOM 573 O O . GLN A 1 78 ? -12.513 -4.087 14.847 1.00 93.50 78 GLN A O 1
ATOM 578 N N . ALA A 1 79 ? -10.549 -5.137 14.631 1.00 93.06 79 ALA A N 1
ATOM 579 C CA . ALA A 1 79 ? -10.695 -5.935 15.847 1.00 93.06 79 ALA A CA 1
ATOM 580 C C . ALA A 1 79 ? -10.414 -5.162 17.151 1.00 93.06 79 ALA A C 1
ATOM 582 O O . ALA A 1 79 ? -10.788 -5.632 18.225 1.00 93.06 79 ALA A O 1
ATOM 583 N N . ARG A 1 80 ? -9.715 -4.019 17.094 1.00 90.31 80 ARG A N 1
ATOM 584 C CA . ARG A 1 80 ? -9.257 -3.264 18.280 1.00 90.31 80 ARG A CA 1
ATOM 585 C C . ARG A 1 80 ? -9.931 -1.902 18.441 1.00 90.31 80 ARG A C 1
ATOM 587 O O . ARG A 1 80 ? -9.553 -1.139 19.329 1.00 90.31 80 ARG A O 1
ATOM 594 N N . THR A 1 81 ? -10.878 -1.557 17.578 1.00 88.31 81 THR A N 1
ATOM 595 C CA . THR A 1 81 ? -11.514 -0.243 17.575 1.00 88.31 81 THR A CA 1
ATOM 596 C C . THR A 1 81 ? -12.995 -0.360 17.242 1.00 88.31 81 THR A C 1
ATOM 598 O O . THR A 1 81 ? -13.371 -1.023 16.283 1.00 88.31 81 THR A O 1
ATOM 601 N N . ASP A 1 82 ? -13.820 0.374 17.988 1.00 87.19 82 ASP A N 1
ATOM 602 C CA . ASP A 1 82 ? -15.273 0.454 17.781 1.00 87.19 82 ASP A CA 1
ATOM 603 C C . ASP A 1 82 ? -15.661 1.618 16.846 1.00 87.19 82 ASP A C 1
ATOM 605 O O . ASP A 1 82 ? -16.782 2.130 16.876 1.00 87.19 82 ASP A O 1
ATOM 609 N N . ALA A 1 83 ? -14.715 2.099 16.030 1.00 89.00 83 ALA A N 1
ATOM 610 C CA . ALA A 1 83 ? -14.949 3.217 15.126 1.00 89.00 83 ALA A CA 1
ATOM 611 C C . ALA A 1 83 ? -15.976 2.819 14.066 1.00 89.00 83 ALA A C 1
ATOM 613 O O . ALA A 1 83 ? -15.780 1.880 13.290 1.00 89.00 83 ALA A O 1
ATOM 614 N N . ASN A 1 84 ? -17.052 3.598 13.997 1.00 90.31 84 ASN A N 1
ATOM 615 C CA . ASN A 1 84 ? -18.082 3.445 12.986 1.00 90.31 84 ASN A CA 1
ATOM 616 C C . ASN A 1 84 ? -17.613 4.045 11.650 1.00 90.31 84 ASN A C 1
ATOM 618 O O . ASN A 1 84 ? -17.960 5.174 11.299 1.00 90.31 84 ASN A O 1
ATOM 622 N N . VAL A 1 85 ? -16.779 3.297 10.929 1.00 90.88 85 VAL A N 1
ATOM 623 C CA . VAL A 1 85 ? -16.298 3.626 9.582 1.00 90.88 85 VAL A CA 1
ATOM 624 C C . VAL A 1 85 ? -16.626 2.497 8.614 1.00 90.88 85 VAL A C 1
ATOM 626 O O . VAL A 1 85 ? -16.760 1.336 8.999 1.00 90.88 85 VAL A O 1
ATOM 629 N N . TYR A 1 86 ? -16.736 2.826 7.329 1.00 90.31 86 TYR A N 1
ATOM 630 C CA . TYR A 1 86 ? -16.988 1.824 6.302 1.00 90.31 86 TYR A CA 1
ATOM 631 C C . TYR A 1 86 ? -15.683 1.121 5.895 1.00 90.31 86 TYR A C 1
ATOM 633 O O . TYR A 1 86 ? -15.003 1.531 4.955 1.00 90.31 86 TYR A O 1
ATOM 641 N N . TRP A 1 87 ? -15.319 0.079 6.647 1.00 90.75 87 TRP A N 1
ATOM 642 C CA . TRP A 1 87 ? -14.049 -0.647 6.517 1.00 90.75 87 TRP A CA 1
ATOM 643 C C . TRP A 1 87 ? -13.796 -1.223 5.120 1.00 90.75 87 TRP A C 1
ATOM 645 O O . TRP A 1 87 ? -12.673 -1.133 4.624 1.00 90.75 87 TRP A O 1
ATOM 655 N N . ASP A 1 88 ? -14.827 -1.740 4.449 1.00 88.38 88 ASP A N 1
ATOM 656 C CA . ASP A 1 88 ? -14.689 -2.313 3.103 1.00 88.38 88 ASP A CA 1
ATOM 657 C C . ASP A 1 88 ? -14.190 -1.279 2.085 1.00 88.38 88 ASP A C 1
ATOM 659 O O . ASP A 1 88 ? -13.310 -1.571 1.276 1.00 88.38 88 ASP A O 1
ATOM 663 N N . ALA A 1 89 ? -14.666 -0.032 2.174 1.00 88.44 89 ALA A N 1
ATOM 664 C CA . ALA A 1 89 ? -14.186 1.054 1.319 1.00 88.44 89 ALA A CA 1
ATOM 665 C C . ALA A 1 89 ? -12.768 1.528 1.671 1.00 88.44 89 ALA A C 1
ATOM 667 O O . ALA A 1 89 ? -12.133 2.219 0.872 1.00 88.44 89 ALA A O 1
ATOM 668 N N . LEU A 1 90 ? -12.256 1.203 2.859 1.00 89.94 90 LEU A N 1
ATOM 669 C CA . LEU A 1 90 ? -10.878 1.510 3.240 1.00 89.94 90 LEU A CA 1
ATOM 670 C C . LEU A 1 90 ? -9.893 0.446 2.758 1.00 89.94 90 LEU A C 1
ATOM 672 O O . LEU A 1 90 ? -8.713 0.761 2.642 1.00 89.94 90 LEU A O 1
ATOM 676 N N . ARG A 1 91 ? -10.367 -0.766 2.446 1.00 88.62 91 ARG A N 1
ATOM 677 C CA . ARG A 1 91 ? -9.537 -1.893 1.997 1.00 88.62 91 ARG A CA 1
ATOM 678 C C . ARG A 1 91 ? -9.044 -1.748 0.557 1.00 88.62 91 ARG A C 1
ATOM 680 O O . ARG A 1 91 ? -8.014 -2.318 0.212 1.00 88.62 91 ARG A O 1
ATOM 687 N N . ASP A 1 92 ? -9.757 -0.999 -0.283 1.00 85.56 92 ASP A N 1
ATOM 688 C CA . ASP A 1 92 ? -9.350 -0.795 -1.675 1.00 85.56 92 ASP A CA 1
ATOM 689 C C . ASP A 1 92 ? -8.226 0.247 -1.802 1.00 85.56 92 ASP A C 1
ATOM 691 O O . ASP A 1 92 ? -8.464 1.456 -1.785 1.00 85.56 92 ASP A O 1
ATOM 695 N N . GLU A 1 93 ? -6.995 -0.219 -2.011 1.00 83.62 93 GLU A N 1
ATOM 696 C CA . GLU A 1 93 ? -5.805 0.615 -2.244 1.00 83.62 93 GLU A CA 1
ATOM 697 C C . GLU A 1 93 ? -5.899 1.480 -3.507 1.00 83.62 93 GLU A C 1
ATOM 699 O O . GLU A 1 93 ? -5.293 2.551 -3.575 1.00 83.62 93 GLU A O 1
ATOM 704 N N . ARG A 1 94 ? -6.725 1.097 -4.489 1.00 83.31 94 ARG A N 1
ATOM 705 C CA . ARG A 1 94 ? -6.939 1.890 -5.714 1.00 83.31 94 ARG A CA 1
ATOM 706 C C . ARG A 1 94 ? -7.750 3.149 -5.455 1.00 83.31 94 ARG A C 1
ATOM 708 O O . ARG A 1 94 ? -7.718 4.081 -6.253 1.00 83.31 94 ARG A O 1
ATOM 715 N N . SER A 1 95 ? -8.475 3.191 -4.344 1.00 83.12 95 SER A N 1
ATOM 716 C CA . SER A 1 95 ? -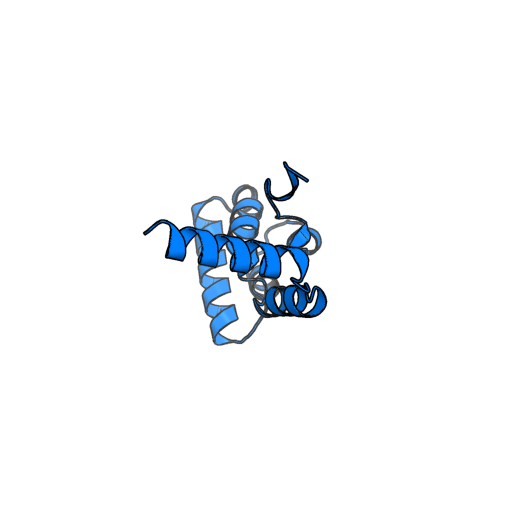9.290 4.340 -3.970 1.00 83.12 95 SER A CA 1
ATOM 717 C C . SER A 1 95 ? -8.478 5.454 -3.289 1.00 83.12 95 SER A C 1
ATOM 719 O O . SER A 1 95 ? -9.052 6.468 -2.884 1.00 83.12 95 SER A O 1
ATOM 721 N N . TYR A 1 96 ? -7.154 5.291 -3.148 1.00 87.31 96 TYR A N 1
ATOM 722 C CA . TYR A 1 96 ? -6.247 6.256 -2.517 1.00 87.31 96 TYR A CA 1
ATOM 723 C C . TYR A 1 96 ? -5.031 6.585 -3.397 1.00 87.31 96 TYR A C 1
ATOM 725 O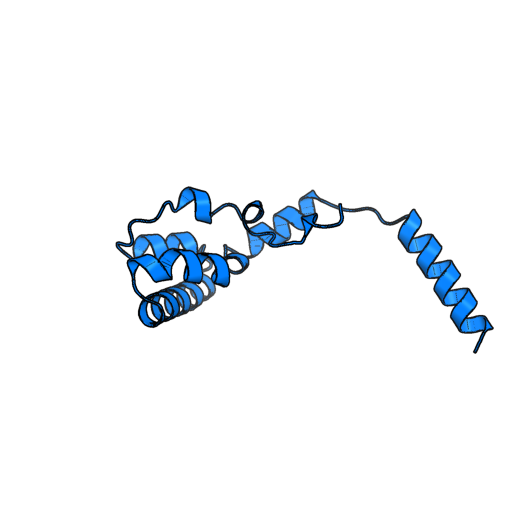 O . TYR A 1 96 ? -3.882 6.413 -3.006 1.00 87.31 96 TYR A O 1
ATOM 733 N N . LEU A 1 97 ? -5.291 7.066 -4.615 1.00 88.69 97 LEU A N 1
ATOM 734 C CA . LEU A 1 97 ? -4.250 7.422 -5.592 1.00 88.69 97 LEU A CA 1
ATOM 735 C C . LEU A 1 97 ? -3.899 8.919 -5.611 1.00 88.69 97 LEU A C 1
ATOM 737 O O . LEU A 1 97 ? -3.037 9.342 -6.382 1.00 88.69 97 LEU A O 1
ATOM 741 N N . GLY A 1 98 ? -4.569 9.735 -4.792 1.00 86.81 98 GLY A N 1
ATOM 742 C CA . GLY A 1 98 ? -4.390 11.187 -4.785 1.00 86.81 98 GLY A CA 1
ATOM 743 C C . GLY A 1 98 ? -4.530 11.782 -6.190 1.00 86.81 98 GLY A C 1
ATOM 744 O O . GLY A 1 98 ? -5.494 11.505 -6.901 1.00 86.81 98 GLY A O 1
ATOM 745 N N . ALA A 1 99 ? -3.539 12.571 -6.607 1.00 88.38 99 ALA A N 1
ATOM 746 C CA . ALA A 1 99 ? -3.489 13.196 -7.929 1.00 88.38 99 ALA A CA 1
ATOM 747 C C . ALA A 1 99 ? -2.746 12.357 -8.992 1.00 88.38 99 ALA A C 1
ATOM 749 O O . ALA A 1 99 ? -2.385 12.891 -10.037 1.00 88.38 99 ALA A O 1
ATOM 750 N N . ALA A 1 100 ? -2.502 11.057 -8.772 1.00 87.56 100 ALA A N 1
ATOM 751 C CA . ALA A 1 100 ? -1.737 10.229 -9.716 1.00 87.56 100 ALA A CA 1
ATOM 752 C C . ALA A 1 100 ? -2.371 10.140 -11.118 1.00 87.56 100 ALA A C 1
ATOM 754 O O . ALA A 1 100 ? -1.672 9.887 -12.096 1.00 87.56 100 ALA A O 1
ATOM 755 N N . LEU A 1 101 ? -3.683 10.369 -11.218 1.00 84.62 101 LEU A N 1
ATOM 756 C CA . LEU A 1 101 ? -4.426 10.397 -12.479 1.00 84.62 101 LEU A CA 1
ATOM 757 C C . LEU A 1 101 ? -4.632 11.813 -13.043 1.00 84.62 101 LEU A C 1
ATOM 759 O O . LEU A 1 101 ? -5.314 11.967 -14.045 1.00 84.62 101 LEU A O 1
ATOM 763 N N . ALA A 1 102 ? -4.052 12.852 -12.431 1.00 83.94 102 ALA A N 1
ATOM 764 C CA . ALA A 1 102 ? -4.296 14.245 -12.821 1.00 83.94 102 ALA A CA 1
ATOM 765 C C . ALA A 1 102 ? -3.727 14.626 -14.201 1.00 83.94 102 ALA A C 1
ATOM 767 O O . ALA A 1 102 ? -4.099 15.663 -14.742 1.00 83.94 102 ALA A O 1
ATOM 768 N N . PHE A 1 103 ? -2.832 13.807 -14.757 1.00 69.12 103 PHE A N 1
ATOM 769 C CA . PHE A 1 103 ? -2.152 14.059 -16.033 1.00 69.12 103 PHE A CA 1
ATOM 770 C C . PHE A 1 103 ? -2.235 12.869 -17.003 1.00 69.12 103 PHE A C 1
ATOM 772 O O . PHE A 1 103 ? -1.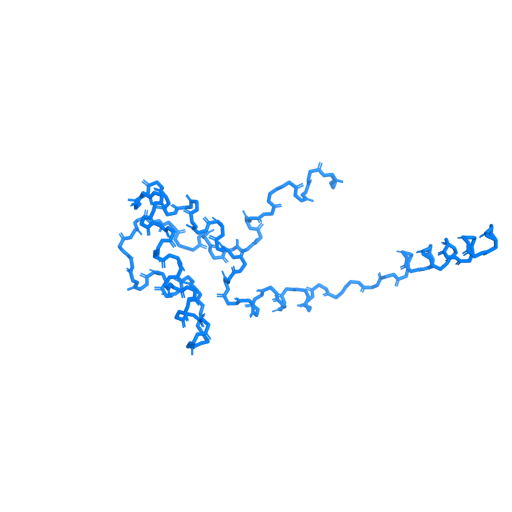388 12.751 -17.889 1.00 69.12 103 PHE A O 1
ATOM 779 N N . TYR A 1 104 ? -3.207 11.974 -16.795 1.00 54.06 104 TYR A N 1
ATOM 780 C CA . TYR A 1 104 ? -3.529 10.893 -17.733 1.00 54.06 104 TYR A CA 1
ATOM 781 C C . TYR A 1 104 ? -4.493 11.354 -18.825 1.00 54.06 104 TYR A C 1
ATOM 783 O O . TYR A 1 104 ? -5.339 12.230 -18.536 1.00 54.06 104 TYR A O 1
#

pLDDT: mean 92.32, std 6.06, range [54.06, 98.25]

Foldseek 3Di:
DVVVVVVVVVVVVVCVVPPDDPVVVVVVVVVQCLCVLLLVVQLVQCCVQQNNPRSNVLLVVLVVCCVVVVHRSLVSSVVVDPGPGDSVCSPDPVNPPPCVVVPD

Secondary structure (DSSP, 8-state):
-HHHHHHHHHHHHHHHHHPPP-HHHHHHHHHTTTTGGGHHHHHHHHHHHH-HHHHHHHHHHHHHHHHHHT--HHHHHHHH------HHHHH-GGG--TTTTTT-

Radius of gyration: 19.84 Å; Cα contacts (8 Å, |Δi|>4): 64; chains: 1; bounding box: 49×26×46 Å

Solvent-accessible surface area (backbone atoms only — not comparable to full-atom values): 6222 Å² total; per-residue (Å²): 110,70,67,60,53,52,50,50,52,54,50,49,51,53,47,70,77,66,65,80,82,60,63,67,59,54,52,49,58,56,60,71,45,31,52,58,86,42,50,67,61,52,35,61,67,34,21,86,74,58,34,64,65,55,20,47,52,52,50,50,54,20,47,57,48,16,70,75,67,78,39,43,25,62,61,47,38,61,75,73,47,91,67,94,65,70,59,74,73,66,67,46,68,82,79,67,55,83,69,76,67,75,84,112